Protein AF-A0A2D9KP54-F1 (afdb_monomer)

Mean predicted aligned error: 12.45 Å

Solvent-accessible surface area (backbone atoms only — not comparable to full-atom values): 4425 Å² total; per-residue (Å²): 134,65,68,68,59,57,52,51,52,51,53,54,52,51,52,59,58,62,73,42,73,50,54,88,87,40,87,45,35,64,50,53,51,50,23,44,75,72,72,28,55,99,42,76,69,26,43,32,53,42,16,54,51,41,64,70,38,85,85,48,50,72,72,56,33,56,50,20,51,52,44,48,57,63,78,70,114

Structure (mmCIF, N/CA/C/O backbone):
data_AF-A0A2D9KP54-F1
#
_entry.id   AF-A0A2D9KP54-F1
#
loop_
_atom_site.group_PDB
_atom_site.id
_atom_site.type_symbol
_atom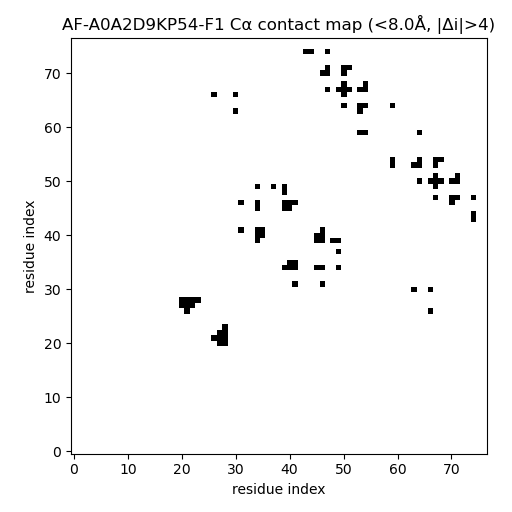_site.label_atom_id
_atom_site.label_alt_id
_atom_site.label_comp_id
_atom_site.label_asym_id
_atom_site.label_entity_id
_atom_site.label_seq_id
_atom_site.pdbx_PDB_ins_code
_atom_site.Cartn_x
_atom_site.Cartn_y
_atom_site.Cartn_z
_atom_site.occupancy
_atom_site.B_iso_or_equiv
_atom_site.auth_seq_id
_atom_site.auth_comp_id
_atom_site.auth_asym_id
_atom_site.auth_atom_id
_atom_site.pdbx_PDB_model_num
ATOM 1 N N . MET A 1 1 ? 14.006 34.235 -11.664 1.00 48.00 1 MET A N 1
ATOM 2 C CA . MET A 1 1 ? 13.888 32.752 -11.650 1.00 48.00 1 MET A CA 1
ATOM 3 C C . MET A 1 1 ? 12.411 32.361 -11.662 1.00 48.00 1 MET A C 1
ATOM 5 O O . MET A 1 1 ? 11.726 32.655 -10.696 1.00 48.00 1 MET A O 1
ATOM 9 N N . SER A 1 2 ? 11.923 31.737 -12.741 1.00 52.03 2 SER A N 1
ATOM 10 C CA . SER A 1 2 ? 10.505 31.371 -12.931 1.00 52.03 2 SER A CA 1
ATOM 11 C C . SER A 1 2 ? 10.032 30.291 -11.942 1.00 52.03 2 SER A C 1
ATOM 13 O O . SER A 1 2 ? 10.708 29.274 -11.749 1.00 52.03 2 SER A O 1
ATOM 15 N N . GLU A 1 3 ? 8.856 30.495 -11.345 1.00 56.53 3 GLU A N 1
ATOM 16 C CA . GLU A 1 3 ? 8.203 29.603 -10.372 1.00 56.53 3 GLU A CA 1
ATOM 17 C C . GLU A 1 3 ? 8.061 28.152 -10.861 1.00 56.53 3 GLU A C 1
ATOM 19 O O . GLU A 1 3 ? 8.192 27.210 -10.072 1.00 56.53 3 GLU A O 1
ATOM 24 N N . LYS A 1 4 ? 7.937 27.950 -12.181 1.00 53.66 4 LYS A N 1
ATOM 25 C CA . LYS A 1 4 ? 7.882 26.622 -12.816 1.00 53.66 4 LYS A CA 1
ATOM 26 C C . LYS A 1 4 ? 9.123 25.770 -12.520 1.00 53.66 4 LYS A C 1
ATOM 28 O O . LYS A 1 4 ? 9.001 24.573 -12.265 1.00 53.66 4 LYS A O 1
ATOM 33 N N . ARG A 1 5 ? 10.326 26.366 -12.462 1.00 53.94 5 ARG A N 1
ATOM 34 C CA . ARG A 1 5 ? 11.562 25.624 -12.124 1.00 53.94 5 ARG A CA 1
ATOM 35 C C . ARG A 1 5 ? 11.631 25.238 -10.642 1.00 53.94 5 ARG A C 1
ATOM 37 O O . ARG A 1 5 ? 12.219 24.205 -10.318 1.00 53.94 5 ARG A O 1
ATOM 44 N N . LYS A 1 6 ? 11.032 26.030 -9.740 1.00 55.22 6 LYS A N 1
ATOM 45 C CA . LYS A 1 6 ? 10.950 25.696 -8.304 1.00 55.22 6 LYS A CA 1
ATOM 46 C C . LYS A 1 6 ? 10.007 24.510 -8.071 1.00 55.22 6 LYS A C 1
ATOM 48 O O . LYS A 1 6 ? 10.381 23.584 -7.350 1.00 55.22 6 LYS A O 1
ATOM 53 N N . GLN A 1 7 ? 8.847 24.485 -8.736 1.00 55.88 7 GLN A N 1
ATOM 54 C CA . GLN A 1 7 ? 7.919 23.347 -8.680 1.00 55.88 7 GLN A CA 1
ATOM 55 C C . GLN A 1 7 ? 8.512 22.075 -9.302 1.00 55.88 7 GLN A C 1
ATOM 57 O O . GLN A 1 7 ? 8.448 21.017 -8.681 1.00 55.88 7 GLN A O 1
ATOM 62 N N . ALA A 1 8 ? 9.178 22.170 -10.457 1.00 56.56 8 ALA A N 1
ATOM 63 C CA . ALA A 1 8 ? 9.834 21.015 -11.078 1.00 56.56 8 ALA A CA 1
ATOM 64 C C . ALA A 1 8 ? 10.935 20.415 -10.180 1.00 56.56 8 ALA A C 1
ATOM 66 O O . ALA A 1 8 ? 11.001 19.197 -10.002 1.00 56.56 8 ALA A O 1
ATOM 67 N N . LYS A 1 9 ? 11.752 21.260 -9.527 1.00 59.59 9 LYS A N 1
ATOM 68 C CA . LYS A 1 9 ? 12.730 20.803 -8.523 1.00 59.59 9 LYS A CA 1
ATOM 69 C C . LYS A 1 9 ? 12.056 20.161 -7.310 1.00 59.59 9 LYS A C 1
ATOM 71 O O . LYS A 1 9 ? 12.567 19.161 -6.818 1.00 59.59 9 LYS A O 1
ATOM 76 N N . SER A 1 10 ? 10.935 20.704 -6.833 1.00 58.94 10 SER A N 1
ATOM 77 C CA . SER A 1 10 ? 10.148 20.135 -5.727 1.00 58.94 10 SER A CA 1
ATOM 78 C C . SER A 1 10 ? 9.646 18.722 -6.054 1.00 58.94 10 SER A C 1
ATOM 80 O O . SER A 1 10 ? 9.875 17.786 -5.284 1.00 58.94 10 SER A O 1
ATOM 82 N N . ILE A 1 11 ? 9.064 18.550 -7.241 1.00 58.31 11 ILE A N 1
ATOM 83 C CA . ILE A 1 11 ? 8.522 17.276 -7.722 1.00 58.31 11 ILE A CA 1
ATOM 84 C C . ILE A 1 11 ? 9.644 16.248 -7.925 1.00 58.31 11 ILE A C 1
ATOM 86 O O . ILE A 1 11 ? 9.570 15.141 -7.393 1.00 58.31 11 ILE A O 1
ATOM 90 N N . ALA A 1 12 ? 10.740 16.622 -8.591 1.00 59.62 12 ALA A N 1
ATOM 91 C CA . ALA A 1 12 ? 1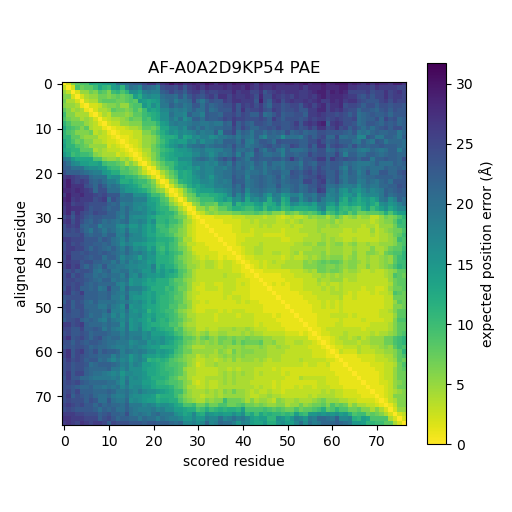1.894 15.737 -8.771 1.00 59.62 12 ALA A CA 1
ATO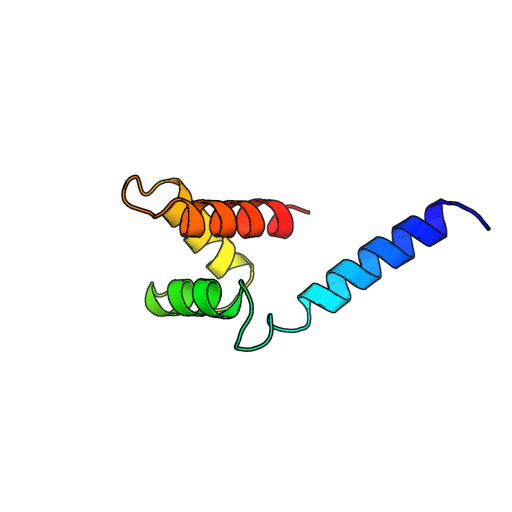M 92 C C . ALA A 1 12 ? 12.523 15.310 -7.429 1.00 59.62 12 ALA A C 1
ATOM 94 O O . ALA A 1 12 ? 12.954 14.166 -7.261 1.00 59.62 12 ALA A O 1
ATOM 95 N N . LYS A 1 13 ? 12.533 16.203 -6.430 1.00 61.06 13 LYS A N 1
ATOM 96 C CA . LYS A 1 13 ? 13.006 15.894 -5.070 1.00 61.06 13 LYS A CA 1
ATOM 97 C C . LYS A 1 13 ? 12.055 14.937 -4.343 1.00 61.06 13 LYS A C 1
ATOM 99 O O . LYS A 1 13 ? 12.530 14.107 -3.569 1.00 61.06 13 LYS A O 1
ATOM 104 N N . ALA A 1 14 ? 10.749 15.015 -4.606 1.00 58.78 14 ALA A N 1
ATOM 105 C CA . ALA A 1 14 ? 9.756 14.074 -4.091 1.00 58.78 14 ALA A CA 1
ATOM 106 C C . ALA A 1 14 ? 9.931 12.671 -4.700 1.00 58.78 14 ALA A C 1
ATOM 108 O O . ALA A 1 14 ? 9.996 11.697 -3.952 1.00 58.78 14 ALA A O 1
ATOM 109 N N . PHE A 1 15 ? 10.146 12.566 -6.016 1.00 54.50 15 PHE A N 1
ATOM 110 C CA . PHE A 1 15 ? 10.444 11.285 -6.672 1.00 54.50 15 PHE A CA 1
ATOM 111 C C . PHE A 1 15 ? 11.775 10.679 -6.206 1.00 54.50 15 PHE A C 1
ATOM 113 O O . PHE A 1 15 ? 11.835 9.493 -5.884 1.00 54.50 15 PHE A O 1
ATOM 120 N N . LYS A 1 16 ? 12.831 11.489 -6.042 1.00 56.97 16 LYS A N 1
ATOM 121 C CA . LYS A 1 16 ? 14.117 11.024 -5.483 1.00 56.97 16 LYS A CA 1
ATOM 122 C C . LYS A 1 16 ? 14.000 10.567 -4.020 1.00 56.97 16 LYS A C 1
ATOM 124 O O . LYS A 1 16 ? 14.726 9.672 -3.596 1.00 56.97 16 LYS A O 1
ATOM 129 N N . LYS A 1 17 ? 13.082 11.154 -3.240 1.00 58.09 17 LYS A N 1
ATOM 130 C CA . LYS A 1 17 ? 12.735 10.673 -1.889 1.00 58.09 17 LYS A CA 1
ATOM 131 C C . LYS A 1 17 ? 11.935 9.368 -1.915 1.00 58.09 17 LYS A C 1
ATOM 133 O O . LYS A 1 17 ? 12.020 8.617 -0.953 1.00 58.09 17 LYS A O 1
ATOM 138 N N . MET A 1 18 ? 11.202 9.098 -2.993 1.00 49.12 18 MET A N 1
ATOM 139 C CA . MET A 1 18 ? 10.427 7.869 -3.172 1.00 49.12 18 MET A CA 1
ATOM 140 C C . MET A 1 18 ? 11.257 6.704 -3.736 1.00 49.12 18 MET A C 1
ATOM 142 O O . MET A 1 18 ? 10.962 5.553 -3.433 1.00 49.12 18 MET A O 1
ATOM 146 N N . SER A 1 19 ? 12.322 6.994 -4.496 1.00 47.47 19 SER A N 1
ATOM 147 C CA . SER A 1 19 ? 13.294 5.998 -4.986 1.00 47.47 19 SER A CA 1
ATOM 148 C C . SER A 1 19 ? 14.148 5.391 -3.867 1.00 47.47 19 SER A C 1
ATOM 150 O O . SER A 1 19 ? 14.700 4.305 -4.036 1.00 47.47 19 SER A O 1
ATOM 152 N N . LYS A 1 20 ? 14.261 6.067 -2.720 1.00 52.72 20 LYS A N 1
ATOM 153 C CA . LYS A 1 20 ? 14.834 5.465 -1.520 1.00 52.72 20 LYS A CA 1
ATOM 154 C C . LYS A 1 20 ? 13.721 4.672 -0.839 1.00 52.72 20 LYS A C 1
ATOM 156 O O . LYS A 1 20 ? 12.735 5.299 -0.440 1.00 52.72 20 LYS A O 1
ATOM 161 N N . PRO A 1 21 ? 13.836 3.338 -0.677 1.00 49.75 21 PRO A N 1
ATOM 162 C CA . PRO A 1 21 ? 12.929 2.628 0.213 1.00 49.75 21 PRO A CA 1
ATOM 163 C C . PRO A 1 21 ? 12.964 3.368 1.548 1.00 49.75 21 PRO A C 1
ATOM 165 O O . PRO A 1 21 ? 14.047 3.673 2.049 1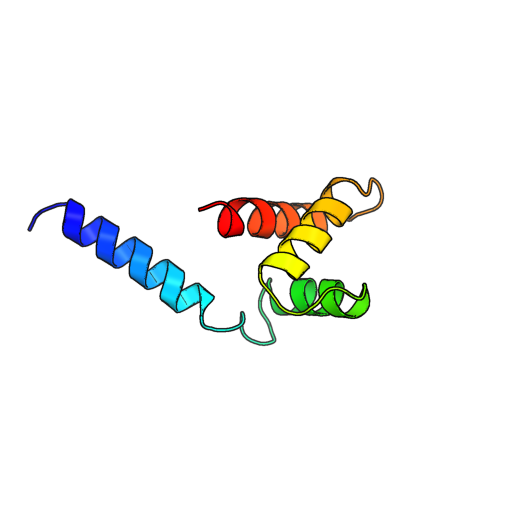.00 49.75 21 PRO A O 1
ATOM 168 N N . MET A 1 22 ? 11.790 3.761 2.053 1.00 51.00 22 MET A N 1
ATOM 169 C CA . MET A 1 22 ? 11.667 4.450 3.338 1.00 51.00 22 MET A CA 1
ATOM 170 C C . MET A 1 22 ? 12.528 3.681 4.339 1.00 51.00 22 MET A C 1
ATOM 172 O O . MET A 1 22 ? 12.226 2.517 4.604 1.00 51.00 22 MET A O 1
ATOM 176 N N . SER A 1 23 ? 13.627 4.297 4.797 1.00 46.91 23 SER A N 1
ATOM 177 C CA . SER A 1 23 ? 14.647 3.647 5.623 1.00 46.91 23 SER A CA 1
ATOM 178 C C . SER A 1 23 ? 13.986 2.812 6.714 1.00 46.91 23 SER A C 1
ATOM 180 O O . SER A 1 23 ? 12.956 3.231 7.241 1.00 46.91 23 SER A O 1
ATOM 182 N N . LYS A 1 24 ? 14.588 1.664 7.049 1.00 45.94 24 LYS A N 1
ATOM 183 C CA . LYS A 1 24 ? 14.136 0.597 7.972 1.00 45.94 24 LYS A CA 1
ATOM 184 C C . LYS A 1 24 ? 13.439 1.016 9.293 1.00 45.94 24 LYS A C 1
ATOM 186 O O . LYS A 1 24 ? 12.897 0.145 9.957 1.00 45.94 24 LYS A O 1
ATOM 191 N N . GLY A 1 25 ? 13.396 2.301 9.663 1.00 43.47 25 GLY A N 1
ATOM 192 C CA . GLY A 1 25 ? 12.667 2.855 10.816 1.00 43.47 25 GLY A CA 1
ATOM 193 C C . GLY A 1 25 ? 11.507 3.827 10.510 1.00 43.47 25 GLY A C 1
ATOM 194 O O . GLY A 1 25 ? 10.885 4.329 11.439 1.00 43.47 25 GLY A O 1
ATOM 195 N N . GLY A 1 26 ? 11.189 4.126 9.244 1.00 50.84 26 GLY A N 1
ATOM 196 C CA . GLY A 1 26 ? 10.129 5.070 8.856 1.00 50.84 26 GLY A CA 1
ATOM 197 C C . GLY A 1 26 ? 8.777 4.418 8.534 1.00 50.84 26 GLY A C 1
ATOM 198 O O . GLY A 1 26 ? 8.670 3.209 8.328 1.00 50.84 26 GLY A O 1
ATOM 199 N N . THR A 1 27 ? 7.731 5.245 8.417 1.00 53.97 27 THR A N 1
ATOM 200 C CA . THR A 1 27 ? 6.320 4.893 8.141 1.00 53.97 27 THR A CA 1
ATOM 201 C C . THR A 1 27 ? 6.118 3.856 7.019 1.00 53.97 27 THR A C 1
ATOM 203 O O . THR A 1 27 ? 5.115 3.138 7.040 1.00 53.97 27 THR A O 1
ATOM 206 N N . GLY A 1 28 ? 7.064 3.738 6.084 1.00 53.47 28 GLY A N 1
ATOM 207 C CA . GLY A 1 28 ? 7.030 2.811 4.959 1.00 53.47 28 GLY A CA 1
ATOM 208 C C . GLY A 1 28 ? 7.549 1.407 5.229 1.00 53.47 28 GLY A C 1
ATOM 209 O O . GLY A 1 28 ? 6.970 0.477 4.679 1.00 53.47 28 GLY A O 1
ATOM 210 N N . GLY A 1 29 ? 8.518 1.221 6.132 1.00 60.16 29 GLY A N 1
ATOM 211 C CA . GLY A 1 29 ? 9.069 -0.109 6.426 1.00 60.16 29 GLY A CA 1
ATOM 212 C C . GLY A 1 29 ? 8.002 -1.081 6.936 1.00 60.16 29 GLY A C 1
ATOM 213 O O . GLY A 1 29 ? 7.923 -2.219 6.492 1.00 60.16 29 GLY A O 1
ATOM 214 N N . THR A 1 30 ? 7.090 -0.595 7.781 1.00 70.50 30 THR A N 1
ATOM 215 C CA . THR A 1 30 ? 5.985 -1.400 8.331 1.00 70.50 30 THR A CA 1
ATOM 216 C C . THR A 1 30 ? 4.850 -1.656 7.341 1.00 70.50 30 THR A C 1
ATOM 218 O O . THR A 1 30 ? 4.218 -2.700 7.426 1.00 70.50 30 THR A O 1
ATOM 221 N N . PHE A 1 31 ? 4.568 -0.743 6.403 1.00 77.75 31 PHE A N 1
ATOM 222 C CA . PHE A 1 31 ? 3.491 -0.960 5.425 1.00 77.75 31 PHE A CA 1
ATOM 223 C C . PHE A 1 31 ? 3.943 -1.858 4.276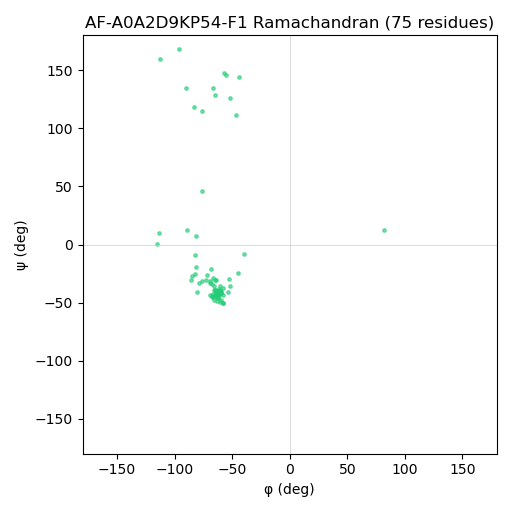 1.00 77.75 31 PHE A C 1
ATOM 225 O O . PHE A 1 31 ? 3.202 -2.747 3.881 1.00 77.75 31 PHE A O 1
ATOM 232 N N . THR A 1 32 ? 5.167 -1.659 3.786 1.00 77.56 32 THR A N 1
ATOM 233 C CA . THR A 1 32 ? 5.811 -2.564 2.835 1.00 77.56 32 THR A CA 1
ATOM 234 C C . THR A 1 32 ? 5.908 -3.972 3.416 1.00 77.56 32 THR A C 1
ATOM 236 O O . THR A 1 32 ? 5.418 -4.907 2.797 1.00 77.56 32 THR A O 1
ATOM 239 N N . ALA A 1 33 ? 6.421 -4.119 4.643 1.00 80.38 33 ALA A N 1
ATOM 240 C CA . ALA A 1 33 ? 6.491 -5.425 5.296 1.00 80.38 33 ALA A CA 1
ATOM 241 C C . ALA A 1 33 ? 5.104 -6.064 5.484 1.00 80.38 33 ALA A C 1
ATOM 243 O O . ALA A 1 33 ? 4.948 -7.261 5.263 1.00 80.38 33 ALA A O 1
ATOM 244 N N . ALA A 1 34 ? 4.084 -5.277 5.847 1.00 80.62 34 ALA A N 1
ATOM 245 C CA . ALA A 1 34 ? 2.712 -5.770 5.953 1.00 80.62 34 ALA A CA 1
ATOM 246 C C . ALA A 1 34 ? 2.133 -6.189 4.591 1.00 80.62 34 ALA A C 1
ATOM 248 O O . ALA A 1 34 ? 1.466 -7.215 4.515 1.00 80.62 34 ALA A O 1
ATOM 249 N N . ALA A 1 35 ? 2.425 -5.444 3.520 1.00 82.69 35 ALA A N 1
ATOM 250 C CA . ALA A 1 35 ? 2.016 -5.790 2.162 1.00 82.69 35 ALA A CA 1
ATOM 251 C C . ALA A 1 35 ? 2.658 -7.110 1.715 1.00 82.69 35 ALA A C 1
ATOM 253 O O . ALA A 1 35 ? 1.946 -8.010 1.277 1.00 82.69 35 ALA A O 1
ATOM 254 N N . THR A 1 36 ? 3.972 -7.259 1.908 1.00 82.69 36 THR A N 1
ATOM 255 C CA . THR A 1 36 ? 4.704 -8.497 1.608 1.00 82.69 36 THR A CA 1
ATOM 256 C C . THR A 1 36 ? 4.187 -9.672 2.434 1.00 82.69 36 THR A C 1
ATOM 258 O O . THR A 1 36 ? 3.931 -10.737 1.882 1.00 82.69 36 THR A O 1
ATOM 261 N N . LYS A 1 37 ? 3.939 -9.476 3.736 1.00 82.94 37 LYS A N 1
ATOM 262 C CA . LYS A 1 37 ? 3.359 -10.510 4.611 1.00 82.94 37 LYS A CA 1
ATOM 263 C C . LYS A 1 37 ? 1.934 -10.898 4.203 1.00 82.94 37 LYS A C 1
ATOM 265 O O . LYS A 1 37 ? 1.540 -12.042 4.383 1.00 82.94 37 LYS A O 1
ATOM 270 N N . ALA A 1 38 ? 1.182 -9.967 3.624 1.00 81.56 38 ALA A N 1
ATOM 271 C CA . ALA A 1 38 ? -0.132 -10.216 3.039 1.00 81.56 38 ALA A CA 1
ATOM 272 C C . ALA A 1 38 ? -0.069 -10.811 1.613 1.00 81.56 38 ALA A C 1
ATOM 274 O O . ALA A 1 38 ? -1.107 -10.913 0.957 1.00 81.56 38 ALA A O 1
ATOM 275 N N . GLY A 1 39 ? 1.122 -11.175 1.119 1.00 84.00 39 GLY A N 1
ATOM 276 C CA . GLY A 1 39 ? 1.326 -11.806 -0.189 1.00 84.00 39 GLY A CA 1
ATOM 277 C C . GLY A 1 39 ? 1.363 -10.835 -1.372 1.00 84.00 39 GLY A C 1
ATOM 278 O O . GLY A 1 39 ? 1.282 -11.261 -2.520 1.00 84.00 39 GLY A O 1
ATOM 279 N N . HIS A 1 40 ? 1.467 -9.526 -1.129 1.00 84.62 40 HIS A N 1
ATOM 280 C CA . HIS A 1 40 ? 1.586 -8.536 -2.196 1.00 84.62 40 HIS A CA 1
ATOM 281 C C . HIS A 1 40 ? 3.057 -8.286 -2.551 1.00 84.62 40 HIS A C 1
ATOM 283 O O . HIS A 1 40 ? 3.896 -8.086 -1.673 1.00 84.62 40 HIS A O 1
ATOM 289 N N . ALA A 1 41 ? 3.358 -8.245 -3.852 1.00 77.88 41 ALA A N 1
ATOM 290 C CA . ALA A 1 41 ? 4.694 -7.925 -4.348 1.00 77.88 41 ALA A CA 1
ATOM 291 C C . ALA A 1 41 ? 5.174 -6.558 -3.835 1.00 77.88 41 ALA A C 1
ATOM 293 O O . ALA A 1 41 ? 4.374 -5.624 -3.698 1.00 77.88 41 ALA A O 1
ATOM 294 N N . ASP A 1 42 ? 6.487 -6.413 -3.619 1.00 79.31 42 ASP A N 1
ATOM 295 C CA . ASP A 1 42 ? 7.092 -5.149 -3.183 1.00 79.31 42 ASP A CA 1
ATOM 296 C C . ASP A 1 42 ? 7.220 -4.116 -4.321 1.00 79.31 42 ASP A C 1
ATOM 298 O O . ASP A 1 42 ? 8.245 -3.475 -4.536 1.00 79.31 42 ASP A O 1
ATOM 302 N N . THR A 1 43 ? 6.146 -3.956 -5.085 1.00 80.88 43 THR A N 1
ATOM 303 C CA . THR A 1 43 ? 6.031 -3.020 -6.200 1.00 80.88 43 THR A CA 1
ATOM 304 C C . THR A 1 43 ? 5.017 -1.927 -5.862 1.00 80.88 43 THR A C 1
ATOM 306 O O . THR A 1 43 ? 4.152 -2.117 -4.998 1.00 80.88 43 THR A O 1
ATOM 309 N N . PRO A 1 44 ? 5.055 -0.768 -6.544 1.00 78.56 44 PRO A N 1
ATOM 310 C CA . PRO A 1 44 ? 4.023 0.255 -6.384 1.00 78.56 44 PRO A CA 1
ATOM 311 C C . PRO A 1 44 ? 2.608 -0.307 -6.605 1.00 78.56 44 PRO A C 1
ATOM 313 O O . PRO A 1 44 ? 1.699 -0.032 -5.822 1.00 78.56 44 PRO A O 1
ATOM 316 N N . ALA A 1 45 ? 2.432 -1.170 -7.608 1.00 79.31 45 ALA A N 1
ATOM 317 C CA . ALA A 1 45 ? 1.163 -1.843 -7.871 1.00 79.31 45 ALA A CA 1
ATOM 318 C C . ALA A 1 45 ? 0.729 -2.752 -6.703 1.00 79.31 45 ALA A C 1
ATOM 320 O O . ALA A 1 45 ? -0.413 -2.658 -6.245 1.00 79.31 45 ALA A O 1
ATOM 321 N N . GLY A 1 46 ? 1.642 -3.566 -6.160 1.00 81.81 46 GLY A N 1
ATOM 322 C CA . GLY A 1 46 ? 1.363 -4.442 -5.017 1.00 81.81 46 GLY A CA 1
ATOM 323 C C . GLY A 1 46 ? 1.004 -3.667 -3.747 1.00 81.81 46 GLY A C 1
ATOM 324 O O . GLY A 1 46 ? -0.001 -3.963 -3.095 1.00 81.81 46 GLY A O 1
ATOM 325 N N . ARG A 1 47 ? 1.742 -2.591 -3.446 1.00 83.31 47 ARG A N 1
ATOM 326 C CA . ARG A 1 47 ? 1.448 -1.701 -2.308 1.00 83.31 47 ARG A CA 1
ATOM 327 C C . ARG A 1 47 ? 0.117 -0.958 -2.483 1.00 83.31 47 ARG A C 1
ATOM 329 O O . ARG A 1 47 ? -0.603 -0.784 -1.500 1.00 83.31 47 ARG A O 1
ATOM 336 N N . LYS A 1 48 ? -0.255 -0.569 -3.711 1.00 84.06 48 LYS A N 1
ATOM 337 C CA . LYS A 1 48 ? -1.566 0.037 -4.028 1.00 84.06 48 LYS A CA 1
ATOM 338 C C . LYS A 1 48 ? -2.713 -0.957 -3.828 1.00 84.06 48 LYS A C 1
ATOM 340 O O . LYS A 1 48 ? -3.737 -0.600 -3.245 1.00 84.06 48 LYS A O 1
ATOM 345 N N . ALA A 1 49 ? -2.538 -2.207 -4.255 1.00 85.69 49 ALA A N 1
ATOM 346 C CA . ALA A 1 49 ? -3.518 -3.269 -4.032 1.00 85.69 49 ALA A CA 1
ATOM 347 C C . ALA A 1 49 ? -3.728 -3.537 -2.531 1.00 85.69 49 ALA A C 1
ATOM 349 O O . ALA A 1 49 ? -4.869 -3.576 -2.063 1.00 85.69 49 ALA A O 1
ATOM 350 N N . PHE A 1 50 ? -2.638 -3.622 -1.763 1.00 87.38 50 PHE A N 1
ATOM 351 C CA . PHE A 1 50 ? -2.706 -3.765 -0.309 1.00 87.38 50 PHE A CA 1
ATOM 352 C C . PHE A 1 50 ? -3.369 -2.550 0.359 1.00 87.38 50 PHE A C 1
ATOM 354 O O . PHE A 1 50 ? -4.242 -2.708 1.208 1.00 87.38 50 PHE A O 1
ATOM 361 N N . ALA A 1 51 ? -3.048 -1.329 -0.077 1.00 88.06 51 ALA A N 1
ATOM 362 C CA . ALA A 1 51 ? -3.701 -0.114 0.409 1.00 88.06 51 ALA A CA 1
ATOM 363 C C . ALA A 1 51 ? -5.219 -0.122 0.185 1.00 88.06 51 ALA A C 1
ATOM 365 O O . ALA A 1 51 ? -5.977 0.214 1.094 1.00 88.06 51 ALA A O 1
ATOM 366 N N . ASN A 1 52 ? -5.678 -0.556 -0.989 1.00 88.25 52 ASN A N 1
ATOM 367 C CA . ASN A 1 52 ? -7.108 -0.684 -1.258 1.00 88.25 52 ASN A CA 1
ATOM 368 C C . ASN A 1 52 ? -7.781 -1.725 -0.353 1.00 88.25 52 ASN A C 1
ATOM 370 O O . ASN A 1 52 ? -8.884 -1.464 0.124 1.00 88.25 52 ASN A O 1
ATOM 374 N N . LYS A 1 53 ? -7.125 -2.861 -0.071 1.00 88.06 53 LYS A N 1
ATOM 375 C CA . LYS A 1 53 ? -7.628 -3.845 0.905 1.00 88.06 53 LYS A CA 1
ATOM 376 C C . LYS A 1 53 ? -7.759 -3.233 2.300 1.00 88.06 53 LYS A C 1
ATOM 378 O O . LYS A 1 53 ? -8.823 -3.310 2.897 1.00 88.06 53 LYS A O 1
ATOM 383 N N . VAL A 1 54 ? -6.719 -2.556 2.781 1.00 89.31 54 VAL A N 1
ATOM 384 C CA . VAL A 1 54 ? -6.691 -1.938 4.119 1.00 89.31 54 VAL A CA 1
ATOM 385 C C . VAL A 1 54 ? -7.764 -0.860 4.286 1.00 89.31 54 VAL A C 1
ATOM 387 O O . VAL A 1 54 ? -8.341 -0.730 5.360 1.00 89.31 54 VAL A O 1
ATOM 390 N N . LEU A 1 55 ? -8.028 -0.063 3.248 1.00 87.38 55 LEU A N 1
ATOM 391 C CA . LEU A 1 55 ? -9.069 0.968 3.306 1.00 87.38 55 LEU A CA 1
ATOM 392 C C . LEU A 1 55 ? -10.479 0.371 3.360 1.00 87.38 55 LEU A C 1
ATOM 394 O O . LEU A 1 55 ? -11.360 0.977 3.963 1.00 87.38 55 LEU A O 1
ATOM 398 N N . LYS A 1 56 ? -10.679 -0.799 2.743 1.00 88.19 56 LYS A N 1
ATOM 399 C CA . LYS A 1 56 ? -11.943 -1.545 2.782 1.00 88.19 56 LYS A CA 1
ATOM 400 C C . LYS A 1 56 ? -12.104 -2.374 4.058 1.00 88.19 56 LYS A C 1
ATOM 402 O O . LYS A 1 56 ? -13.222 -2.744 4.386 1.00 88.19 56 LYS A O 1
ATOM 407 N N . ASP A 1 57 ? -11.014 -2.658 4.767 1.00 85.94 57 ASP A N 1
ATOM 408 C CA . ASP A 1 57 ? -11.041 -3.427 6.006 1.00 85.94 57 ASP A CA 1
ATOM 409 C C . ASP A 1 57 ? -11.560 -2.560 7.178 1.00 85.94 57 ASP A C 1
ATOM 411 O O . ASP A 1 57 ? -10.912 -1.580 7.578 1.00 85.94 57 ASP A O 1
ATOM 415 N N . PRO A 1 58 ? -12.724 -2.892 7.767 1.00 83.56 58 PRO A N 1
ATOM 416 C CA . PRO A 1 58 ? -13.257 -2.155 8.907 1.00 83.56 58 PRO A CA 1
ATOM 417 C C . PRO A 1 58 ? -12.390 -2.317 10.166 1.00 83.56 58 PRO A C 1
ATOM 419 O O . PRO A 1 58 ? -12.309 -1.370 10.948 1.00 83.56 58 PRO A O 1
ATOM 422 N N . LYS A 1 59 ? -11.681 -3.446 10.320 1.00 85.50 59 LYS A N 1
ATOM 423 C CA . LYS A 1 59 ? -10.811 -3.771 11.465 1.00 85.50 59 LYS A CA 1
ATOM 424 C C . LYS A 1 59 ? -9.417 -3.154 11.361 1.00 85.50 59 LYS A C 1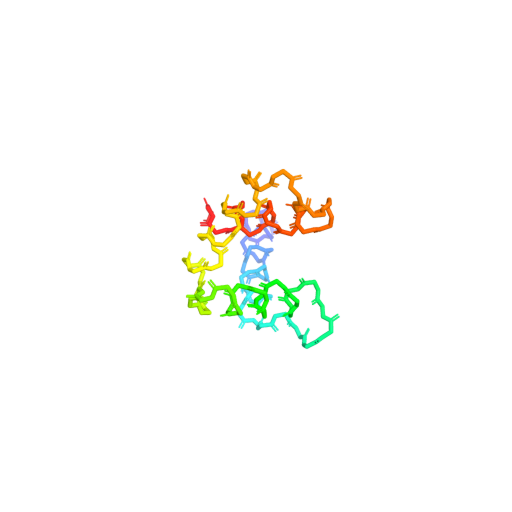
ATOM 426 O O . LYS A 1 59 ? -8.655 -3.181 12.329 1.00 85.50 59 LYS A O 1
ATOM 431 N N . ALA A 1 60 ? -9.058 -2.571 10.218 1.00 83.06 60 ALA A N 1
ATOM 432 C CA . ALA A 1 60 ? -7.774 -1.903 10.080 1.00 83.06 60 ALA A CA 1
ATOM 433 C C . ALA A 1 60 ? -7.675 -0.679 11.009 1.00 83.06 60 ALA A C 1
ATOM 435 O O . ALA A 1 60 ? -8.515 0.223 10.985 1.00 83.06 60 ALA A O 1
ATOM 436 N N . SER A 1 61 ? -6.589 -0.617 11.7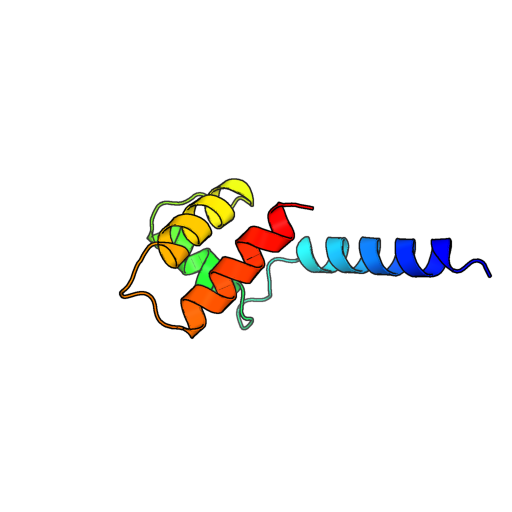86 1.00 84.44 61 SER A N 1
ATOM 437 C CA . SER A 1 61 ? -6.296 0.509 12.679 1.00 84.44 61 SER A CA 1
ATOM 438 C C . SER A 1 61 ? -6.277 1.850 11.917 1.00 84.44 61 SER A C 1
ATOM 440 O O . SER A 1 61 ? -5.782 1.904 10.782 1.00 84.44 61 SER A O 1
ATOM 442 N N . PRO A 1 62 ? -6.700 2.971 12.534 1.00 84.88 62 PRO A N 1
ATOM 443 C CA . PRO A 1 62 ? -6.629 4.301 11.920 1.00 84.88 62 PRO A CA 1
ATOM 444 C C . PRO A 1 62 ? -5.231 4.647 11.382 1.00 84.88 62 PRO A C 1
ATOM 446 O O . PRO A 1 62 ? -5.088 5.243 10.311 1.00 84.88 62 PRO A O 1
ATOM 449 N N . LYS A 1 63 ? -4.174 4.195 12.075 1.00 83.06 63 LYS A N 1
ATOM 450 C CA . LYS A 1 63 ? -2.775 4.381 11.657 1.00 83.06 63 LYS A CA 1
ATOM 451 C C . LYS A 1 63 ? -2.463 3.635 10.354 1.00 83.06 63 LYS A C 1
ATOM 453 O O . LYS A 1 63 ? -1.770 4.177 9.496 1.00 83.06 63 LYS A O 1
ATOM 458 N N . MET A 1 64 ? -3.001 2.426 10.180 1.00 82.75 64 MET A N 1
ATOM 459 C CA . MET A 1 64 ? -2.902 1.631 8.947 1.00 82.75 64 MET A CA 1
ATOM 460 C C . MET A 1 64 ? -3.684 2.280 7.799 1.00 82.75 64 MET A C 1
ATOM 462 O O . MET A 1 64 ? -3.141 2.429 6.704 1.00 82.75 64 MET A O 1
ATOM 466 N N . LYS A 1 65 ? -4.915 2.742 8.056 1.00 86.00 65 LYS A N 1
ATOM 467 C CA . LYS A 1 65 ? -5.751 3.430 7.054 1.00 86.00 65 LYS A CA 1
ATOM 468 C C . LYS A 1 65 ? -5.106 4.727 6.557 1.00 86.00 65 LYS A C 1
ATOM 470 O O . LYS A 1 65 ? -5.083 4.978 5.353 1.00 86.00 65 LYS A O 1
ATOM 475 N N . LYS A 1 66 ? -4.481 5.506 7.450 1.00 84.50 66 LYS A N 1
ATOM 476 C CA . LYS A 1 66 ? -3.734 6.723 7.079 1.00 84.50 66 LYS A CA 1
ATOM 477 C C . LYS A 1 66 ? -2.557 6.416 6.145 1.00 84.50 66 LYS A C 1
ATOM 479 O O . LYS A 1 66 ? -2.359 7.121 5.158 1.00 84.50 66 LYS A O 1
ATOM 484 N N . LYS A 1 67 ? -1.816 5.331 6.405 1.00 81.56 67 LYS A N 1
ATOM 485 C CA . LYS A 1 67 ? -0.748 4.862 5.504 1.00 81.56 67 LYS A CA 1
ATOM 486 C C . LYS A 1 67 ? -1.301 4.377 4.168 1.00 81.56 67 LYS A C 1
ATOM 488 O O . LYS A 1 67 ? -0.777 4.753 3.128 1.00 81.56 67 LYS A O 1
ATOM 493 N N . ALA A 1 68 ? -2.371 3.589 4.181 1.00 86.00 68 ALA A N 1
ATOM 494 C CA . ALA A 1 68 ? -3.006 3.113 2.959 1.00 86.00 68 ALA A CA 1
ATOM 495 C C . ALA A 1 68 ? -3.494 4.272 2.073 1.00 86.00 68 ALA A C 1
ATOM 497 O O . ALA A 1 68 ? -3.253 4.266 0.869 1.00 86.00 68 ALA A O 1
ATOM 498 N N . SER A 1 69 ? -4.082 5.314 2.666 1.00 84.12 69 SER A N 1
ATOM 499 C CA . SER A 1 69 ? -4.480 6.529 1.943 1.00 84.12 69 SER A CA 1
ATOM 500 C C . SER A 1 69 ? -3.288 7.234 1.275 1.00 84.12 69 SER A C 1
ATOM 502 O O . SER A 1 69 ? -3.363 7.606 0.105 1.00 84.12 69 SER A O 1
ATOM 504 N N . PHE A 1 70 ? -2.146 7.329 1.967 1.00 81.25 70 PHE A N 1
ATOM 505 C CA . PHE A 1 70 ? -0.897 7.855 1.401 1.00 81.25 70 PHE A CA 1
ATOM 506 C C . PHE A 1 70 ? -0.449 7.057 0.164 1.00 81.25 70 PHE A C 1
ATOM 508 O O . PHE A 1 70 ? -0.225 7.640 -0.895 1.00 81.25 70 PHE A O 1
ATOM 515 N N . TYR A 1 71 ? -0.394 5.724 0.250 1.00 77.56 71 TYR A N 1
ATOM 516 C CA . TYR A 1 71 ? -0.007 4.881 -0.891 1.00 77.56 71 TYR A CA 1
ATOM 517 C C . TYR A 1 71 ? -1.025 4.900 -2.037 1.00 77.56 71 TYR A C 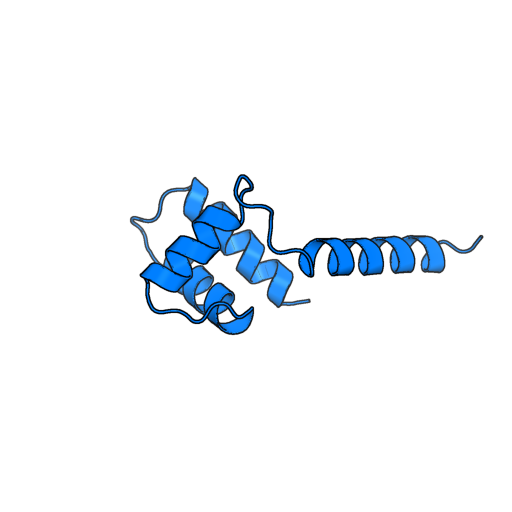1
ATOM 519 O O . TYR A 1 71 ? -0.628 4.864 -3.200 1.00 77.56 71 TYR A O 1
ATOM 527 N N . LYS A 1 72 ? -2.325 5.004 -1.739 1.00 79.44 72 LYS A N 1
ATOM 528 C CA . LYS A 1 72 ? -3.369 5.145 -2.761 1.00 79.4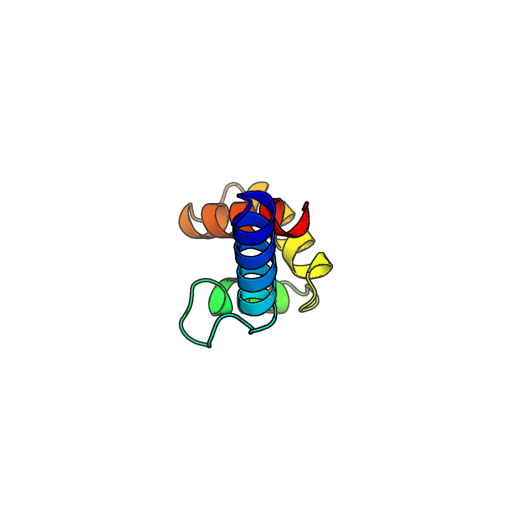4 72 LYS A CA 1
ATOM 529 C C . LYS A 1 72 ? -3.209 6.446 -3.553 1.00 79.44 72 LYS A C 1
ATOM 531 O O . LYS A 1 72 ? -3.298 6.407 -4.775 1.00 79.44 72 LYS A O 1
ATOM 536 N N . ASN A 1 73 ? -2.952 7.562 -2.869 1.00 74.19 73 ASN A N 1
ATOM 537 C CA . ASN A 1 73 ? -2.892 8.888 -3.491 1.00 74.19 73 ASN A CA 1
ATOM 538 C C . ASN A 1 73 ? -1.571 9.169 -4.216 1.00 74.19 73 ASN A C 1
ATOM 540 O O . ASN A 1 73 ? -1.570 9.846 -5.237 1.00 74.19 73 ASN A O 1
ATOM 544 N N . ILE A 1 74 ? -0.447 8.644 -3.723 1.00 65.94 74 ILE A N 1
ATOM 545 C CA . ILE A 1 74 ? 0.874 8.946 -4.300 1.00 65.94 74 ILE A CA 1
ATOM 546 C C . ILE A 1 74 ? 1.179 8.078 -5.521 1.00 65.94 74 ILE A C 1
ATOM 548 O O . ILE A 1 74 ? 1.903 8.511 -6.401 1.00 65.94 74 ILE A O 1
ATOM 552 N N . ILE A 1 75 ? 0.581 6.888 -5.623 1.00 58.03 75 ILE A N 1
ATOM 553 C CA . ILE A 1 75 ? 0.705 6.000 -6.796 1.00 58.03 75 ILE A CA 1
ATOM 554 C C . ILE A 1 75 ? -0.400 6.316 -7.833 1.00 58.03 75 ILE A C 1
ATOM 556 O O . ILE A 1 75 ? -0.692 5.526 -8.730 1.00 58.03 75 ILE A O 1
ATOM 560 N N . SER A 1 76 ? -1.100 7.443 -7.684 1.00 45.38 76 SER A N 1
ATOM 561 C CA . SER A 1 76 ? -2.114 7.918 -8.636 1.00 45.38 76 SER A CA 1
ATOM 562 C C . SER A 1 76 ? -1.713 9.218 -9.337 1.00 45.38 76 SER A C 1
ATOM 564 O O . SER A 1 76 ? -2.549 9.808 -10.015 1.00 45.38 76 SER A O 1
ATOM 566 N N . LYS A 1 77 ? -0.460 9.654 -9.179 1.00 43.84 77 LYS A N 1
ATOM 567 C CA . LYS A 1 77 ? 0.111 10.848 -9.801 1.00 43.84 77 LYS A CA 1
ATOM 568 C C . LYS A 1 77 ? 1.456 10.503 -10.423 1.00 43.84 77 LYS A C 1
ATOM 570 O O . LYS A 1 77 ? 1.779 11.127 -11.452 1.00 43.84 77 LYS A O 1
#

Foldseek 3Di:
DDPVVVVVVVVVVVVVVVVPQPPCPDLRVVLLVVLVVVVFDSDLVSSLVSLVVLCVDPPRDPSSVVSSVVSVVVSVD

Secondary structure (DSSP, 8-state):
--HHHHHHHHHHHHHHHHSS---TTSHHHHHHHHHHHTT--SSHHHHHHHHHHHHH-TTS-HHHHHHHHHHHHHTT-

pLDDT: mean 70.34, std 15.04, range [43.47, 89.31]

Sequence (77 aa):
MSEKRKQAKSIAKAFKKMSKPMSKGGTGGTFTAAATKAGHADTPAGRKAFANKVLKDPKASPKMKKKASFYKNIISK

Radius of gyration: 14.39 Å; Cα contacts (8 Å, |Δi|>4): 54; chains: 1; bounding box: 28×45×26 Å